Protein AF-A0A0U1WP96-F1 (afdb_monomer_lite)

Radius of gyration: 11.0 Å; chains: 1; bounding box: 24×22×26 Å

Structure (mmCIF, N/CA/C/O backbone):
data_AF-A0A0U1WP96-F1
#
_entry.id   AF-A0A0U1WP96-F1
#
loop_
_atom_site.group_PDB
_atom_site.id
_atom_site.type_symbol
_atom_site.label_atom_id
_atom_site.label_alt_id
_atom_site.label_comp_id
_atom_site.label_asym_id
_atom_site.label_entity_id
_atom_site.label_seq_id
_atom_site.pdbx_PDB_ins_code
_atom_site.Cartn_x
_atom_site.Cartn_y
_atom_site.Cartn_z
_atom_site.occupancy
_atom_site.B_iso_or_equiv
_atom_site.auth_seq_id
_atom_site.auth_comp_id
_atom_site.auth_asym_id
_atom_site.auth_atom_id
_atom_site.pdbx_PDB_model_num
ATOM 1 N N . ALA A 1 1 ? -8.663 -5.350 3.990 1.00 67.12 1 ALA A N 1
ATOM 2 C CA . ALA A 1 1 ? -8.009 -5.692 5.271 1.00 67.12 1 ALA A CA 1
ATOM 3 C C . ALA A 1 1 ? -7.733 -4.417 6.040 1.00 67.12 1 ALA A C 1
ATOM 5 O O . ALA A 1 1 ? -6.609 -3.930 6.037 1.00 67.12 1 ALA A O 1
ATOM 6 N N . LYS A 1 2 ? -8.797 -3.874 6.625 1.00 82.56 2 LYS A N 1
ATOM 7 C CA . LYS A 1 2 ? -8.730 -2.724 7.522 1.00 82.56 2 LYS A CA 1
ATOM 8 C C . LYS A 1 2 ? -8.016 -3.151 8.813 1.00 82.56 2 LYS A C 1
ATOM 10 O O . LYS A 1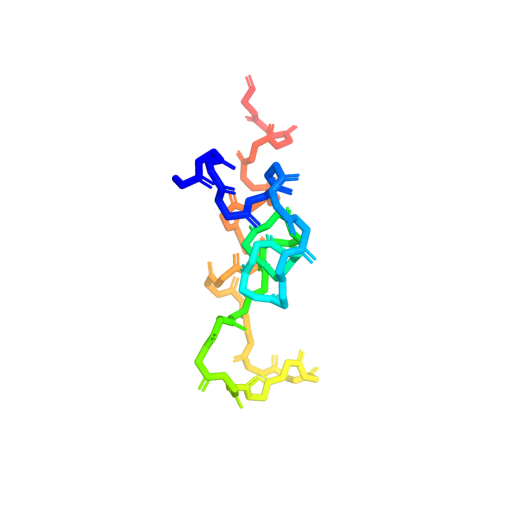 2 ? -6.904 -2.712 9.049 1.00 82.56 2 LYS A O 1
ATOM 15 N N . ARG A 1 3 ? -8.466 -4.277 9.385 1.00 94.19 3 ARG A N 1
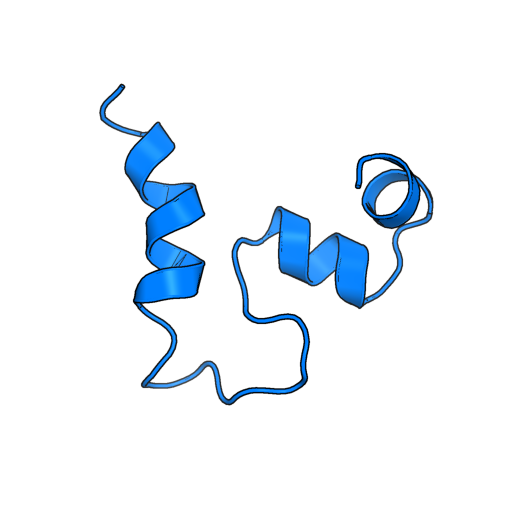ATOM 16 C CA . ARG A 1 3 ? -7.859 -4.979 10.532 1.00 94.19 3 ARG A CA 1
ATOM 17 C C . ARG A 1 3 ? -6.326 -5.068 10.542 1.00 94.19 3 ARG A C 1
ATOM 19 O O . ARG A 1 3 ? -5.707 -4.800 11.554 1.00 94.19 3 ARG A O 1
ATOM 26 N N . LEU A 1 4 ? -5.684 -5.461 9.436 1.00 92.94 4 LEU A N 1
ATOM 27 C CA . LEU A 1 4 ? -4.215 -5.603 9.409 1.00 92.94 4 LEU A CA 1
ATOM 28 C C . LEU A 1 4 ? -3.476 -4.262 9.425 1.00 92.94 4 LEU A C 1
ATOM 30 O O . LEU A 1 4 ? -2.327 -4.218 9.865 1.00 92.94 4 LEU A O 1
ATOM 34 N N . VAL A 1 5 ? -4.103 -3.224 8.870 1.00 91.75 5 VAL A N 1
ATOM 35 C CA . VAL A 1 5 ? -3.603 -1.847 8.884 1.00 91.75 5 VAL A CA 1
ATOM 36 C C . VAL A 1 5 ? -3.807 -1.257 10.276 1.00 91.75 5 VAL A C 1
ATOM 38 O O . VAL A 1 5 ? -2.857 -0.701 10.813 1.00 91.75 5 VAL A O 1
ATOM 41 N N . ASP A 1 6 ? -4.981 -1.481 10.870 1.00 94.50 6 ASP A N 1
ATOM 42 C CA . ASP A 1 6 ? -5.328 -1.023 12.221 1.00 94.50 6 ASP A CA 1
ATOM 43 C C . ASP A 1 6 ? -4.378 -1.631 13.271 1.00 94.50 6 ASP A C 1
ATOM 45 O O . ASP A 1 6 ? -3.836 -0.922 14.109 1.00 94.50 6 ASP A O 1
ATOM 49 N N . LEU A 1 7 ? -4.061 -2.926 13.146 1.00 94.94 7 LEU A N 1
ATOM 50 C CA . LEU A 1 7 ? -3.079 -3.634 13.986 1.00 94.94 7 LEU A CA 1
ATOM 51 C C . LEU A 1 7 ? -1.605 -3.322 13.642 1.00 94.94 7 LEU A C 1
ATOM 53 O O . LEU A 1 7 ? -0.701 -3.924 14.211 1.00 94.94 7 LEU A O 1
ATOM 57 N N . GLN A 1 8 ? -1.335 -2.468 12.650 1.00 93.25 8 GLN A N 1
ATOM 58 C CA . GLN A 1 8 ? 0.013 -2.050 12.226 1.00 93.25 8 GLN A CA 1
ATOM 59 C C . GLN A 1 8 ? 1.023 -3.172 11.894 1.00 93.25 8 GLN A C 1
ATOM 61 O O . GLN A 1 8 ? 2.242 -2.981 11.927 1.00 93.25 8 GLN A O 1
ATOM 66 N N . THR A 1 9 ? 0.538 -4.338 11.478 1.00 95.94 9 THR A N 1
ATOM 67 C CA . THR A 1 9 ? 1.385 -5.474 11.070 1.00 95.94 9 THR A CA 1
ATOM 68 C C . THR A 1 9 ? 2.243 -5.158 9.832 1.00 95.94 9 THR A C 1
ATOM 70 O O . THR A 1 9 ? 1.870 -4.323 9.002 1.00 95.94 9 THR A O 1
ATOM 73 N N . LEU A 1 10 ? 3.347 -5.890 9.610 1.00 94.12 10 LEU A N 1
ATOM 74 C CA . LEU A 1 10 ? 4.189 -5.746 8.404 1.00 94.12 10 LEU A CA 1
ATOM 75 C C . LEU A 1 10 ? 3.374 -5.862 7.099 1.00 94.12 10 LEU A C 1
ATOM 77 O O . LEU A 1 10 ? 3.527 -5.048 6.184 1.00 94.12 10 LEU A O 1
ATOM 81 N N . ARG A 1 11 ? 2.455 -6.837 7.015 1.00 94.56 11 ARG A N 1
ATOM 82 C CA . ARG A 1 11 ? 1.546 -6.986 5.859 1.00 94.56 11 ARG A CA 1
ATOM 83 C C . ARG A 1 11 ? 0.587 -5.804 5.723 1.00 94.56 11 ARG A C 1
ATOM 85 O O . ARG A 1 11 ? 0.293 -5.407 4.595 1.00 94.56 11 ARG A O 1
ATOM 92 N N . GLY A 1 12 ? 0.095 -5.262 6.836 1.00 94.19 12 GLY A N 1
ATOM 93 C CA . GLY A 1 12 ? -0.748 -4.066 6.869 1.00 94.19 12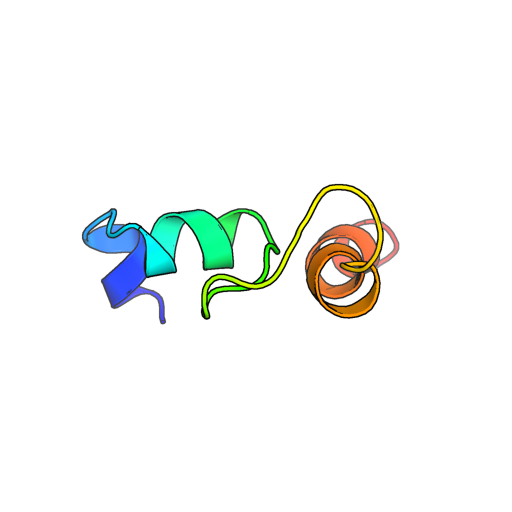 GLY A CA 1
ATOM 94 C C . GLY A 1 12 ? -0.021 -2.839 6.333 1.00 94.19 12 GLY A C 1
ATOM 95 O O . GLY A 1 12 ? -0.493 -2.221 5.377 1.00 94.19 12 GLY A O 1
ATOM 96 N N . LYS A 1 13 ? 1.177 -2.563 6.860 1.00 93.50 13 LYS A N 1
ATOM 97 C CA . LYS A 1 13 ? 2.048 -1.463 6.419 1.00 93.50 13 LYS A CA 1
ATOM 98 C C . LYS A 1 13 ? 2.357 -1.555 4.922 1.00 93.50 13 LYS A C 1
ATOM 100 O O . LYS A 1 13 ? 2.149 -0.589 4.190 1.00 93.50 13 LYS A O 1
ATOM 105 N N . ARG A 1 14 ? 2.740 -2.737 4.422 1.00 94.06 14 ARG A N 1
ATOM 106 C CA . ARG A 1 14 ? 3.004 -2.938 2.983 1.00 94.06 14 ARG A CA 1
ATOM 107 C C . ARG A 1 14 ? 1.765 -2.775 2.110 1.00 94.06 14 ARG A C 1
ATOM 109 O O . ARG A 1 14 ? 1.847 -2.152 1.055 1.00 94.06 14 ARG A O 1
ATOM 116 N N . ARG A 1 15 ? 0.608 -3.275 2.553 1.00 91.56 15 ARG A N 1
ATOM 117 C CA . ARG A 1 15 ? -0.670 -3.077 1.853 1.00 91.56 15 ARG A CA 1
ATOM 118 C C . ARG A 1 15 ? -1.045 -1.595 1.786 1.00 91.56 15 ARG A C 1
ATOM 120 O O . ARG A 1 15 ? -1.460 -1.148 0.719 1.00 91.56 15 ARG A O 1
ATOM 127 N N . ASN A 1 16 ? -0.883 -0.851 2.881 1.00 91.62 16 ASN A N 1
ATOM 128 C CA . ASN A 1 16 ? -1.149 0.586 2.907 1.00 91.62 16 ASN A CA 1
ATOM 129 C C . ASN A 1 16 ? -0.194 1.348 1.974 1.00 91.62 16 ASN A C 1
ATOM 131 O O . ASN A 1 16 ? -0.632 2.213 1.224 1.00 91.62 16 ASN A O 1
ATOM 135 N N . ALA A 1 17 ? 1.082 0.960 1.934 1.00 90.75 17 ALA A N 1
ATOM 136 C CA . ALA A 1 17 ? 2.088 1.544 1.047 1.00 90.75 17 ALA A CA 1
ATOM 137 C C . ALA A 1 17 ? 1.961 1.124 -0.436 1.00 90.75 17 ALA A C 1
ATOM 139 O O . ALA A 1 17 ? 2.714 1.612 -1.272 1.00 90.75 17 ALA A O 1
ATOM 140 N N . GLY A 1 18 ? 1.045 0.213 -0.791 1.00 91.62 18 GLY A N 1
ATOM 141 C CA . GLY A 1 18 ? 0.934 -0.301 -2.164 1.00 91.62 18 GLY A CA 1
ATOM 142 C C . GLY A 1 18 ? 2.127 -1.164 -2.593 1.00 91.62 18 GLY A C 1
ATOM 143 O O . GLY A 1 18 ? 2.445 -1.247 -3.775 1.00 91.62 18 GLY A O 1
ATOM 144 N N . LEU A 1 19 ? 2.804 -1.807 -1.640 1.00 93.94 19 LEU A N 1
ATOM 145 C CA . LEU A 1 19 ? 3.948 -2.680 -1.889 1.00 93.94 19 LEU A CA 1
ATOM 146 C C . LEU A 1 19 ? 3.555 -4.167 -1.836 1.00 93.94 19 LEU A C 1
ATOM 148 O O . LEU A 1 19 ? 2.549 -4.533 -1.218 1.00 93.94 19 LEU A O 1
ATOM 152 N N . PRO A 1 20 ? 4.354 -5.055 -2.452 1.00 94.94 20 PRO A N 1
ATOM 153 C CA . PRO A 1 20 ? 4.101 -6.486 -2.417 1.00 94.94 20 PRO A CA 1
ATOM 154 C C . PRO A 1 20 ? 4.229 -7.061 -0.995 1.00 94.94 20 PRO A C 1
ATOM 156 O O . PRO A 1 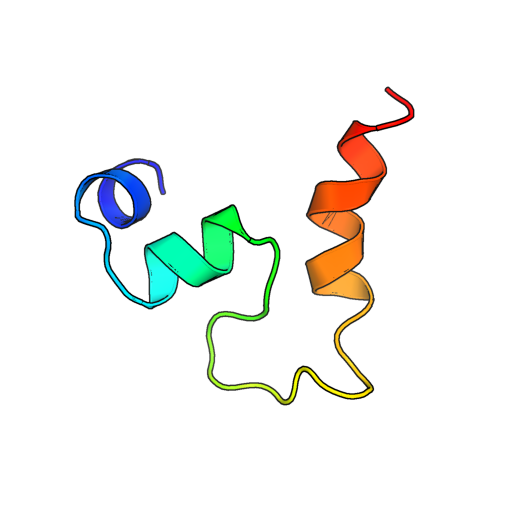20 ? 5.181 -6.775 -0.262 1.00 94.94 20 PRO A O 1
ATOM 159 N N . THR A 1 21 ? 3.262 -7.891 -0.591 1.00 94.31 21 THR A N 1
ATOM 160 C CA . THR A 1 21 ? 3.132 -8.387 0.794 1.00 94.31 21 THR A CA 1
ATOM 161 C C . THR A 1 21 ? 3.778 -9.750 1.052 1.00 94.31 21 THR A C 1
ATOM 163 O O . THR A 1 21 ? 3.797 -10.174 2.201 1.00 94.31 21 THR A O 1
ATOM 166 N N . ARG A 1 22 ? 4.247 -10.461 0.016 1.00 93.88 22 ARG A N 1
ATOM 167 C CA . ARG A 1 22 ? 4.789 -11.836 0.112 1.00 93.88 22 ARG A CA 1
ATOM 168 C C . ARG A 1 22 ? 6.323 -11.887 0.006 1.00 93.88 22 ARG A C 1
ATOM 170 O O . ARG A 1 22 ? 6.867 -12.828 -0.544 1.00 93.88 22 ARG A O 1
ATOM 177 N N . GLY A 1 23 ? 7.014 -10.834 0.448 1.00 92.31 23 GLY A N 1
ATOM 178 C CA . GLY A 1 23 ? 8.486 -10.795 0.421 1.00 92.31 23 GLY A CA 1
ATOM 179 C C . GLY A 1 23 ? 9.112 -10.602 -0.965 1.00 92.31 23 GLY A C 1
ATOM 180 O O . GLY A 1 23 ? 10.310 -10.776 -1.126 1.00 92.31 23 GLY A O 1
ATOM 181 N N . GLN A 1 24 ? 8.329 -10.209 -1.971 1.00 94.94 24 GLN A N 1
ATOM 182 C CA . GLN A 1 24 ? 8.856 -9.973 -3.316 1.00 94.94 24 GLN A CA 1
ATOM 183 C C . GLN A 1 24 ? 9.791 -8.752 -3.341 1.00 94.94 24 GLN A C 1
ATOM 185 O O . GLN A 1 24 ? 9.605 -7.789 -2.586 1.00 94.94 24 GLN A O 1
ATOM 190 N N . ARG A 1 25 ? 10.772 -8.777 -4.248 1.00 93.69 25 ARG A N 1
ATOM 191 C CA . ARG A 1 25 ? 11.738 -7.690 -4.468 1.00 93.69 25 ARG A CA 1
ATOM 192 C C . ARG A 1 25 ? 11.027 -6.402 -4.904 1.00 93.69 25 ARG A C 1
ATOM 194 O O . ARG A 1 25 ? 10.165 -6.424 -5.774 1.00 93.69 25 ARG A O 1
ATOM 201 N N . THR A 1 26 ? 11.415 -5.262 -4.327 1.00 92.25 26 THR A N 1
ATOM 202 C CA . THR A 1 26 ? 10.755 -3.958 -4.565 1.00 92.25 26 THR A CA 1
ATOM 203 C C . THR A 1 26 ? 11.613 -2.913 -5.279 1.00 92.25 26 THR A C 1
ATOM 205 O O . THR A 1 26 ? 11.066 -1.888 -5.701 1.00 92.25 26 THR A O 1
ATOM 208 N N . LYS A 1 27 ? 12.924 -3.168 -5.428 1.00 93.19 27 LYS A N 1
ATOM 209 C CA . LYS A 1 27 ? 13.887 -2.250 -6.063 1.00 93.19 27 LYS A CA 1
ATOM 210 C C . LYS A 1 27 ? 13.598 -2.045 -7.554 1.00 93.19 27 LYS A C 1
ATOM 212 O O . LYS A 1 27 ? 13.604 -0.914 -8.010 1.00 93.19 27 LYS A O 1
ATOM 217 N N . THR A 1 28 ? 13.293 -3.122 -8.277 1.00 90.56 28 THR A N 1
ATOM 218 C CA . THR A 1 28 ? 13.036 -3.097 -9.726 1.00 90.56 28 THR A CA 1
ATOM 219 C C . THR A 1 28 ? 11.585 -3.485 -10.040 1.00 90.56 28 THR A C 1
ATOM 221 O O . THR A 1 28 ? 10.763 -2.630 -10.352 1.00 90.56 28 THR A O 1
ATOM 224 N N . ASN A 1 29 ? 11.206 -4.748 -9.829 1.00 88.06 29 ASN A N 1
ATOM 225 C CA . ASN A 1 29 ? 9.988 -5.322 -10.421 1.00 88.06 29 ASN A CA 1
ATOM 226 C C . ASN A 1 29 ? 8.773 -5.331 -9.473 1.00 88.06 29 ASN A C 1
ATOM 228 O O . ASN A 1 29 ? 8.335 -6.380 -9.006 1.00 88.06 29 ASN A O 1
ATOM 232 N N . ALA A 1 30 ? 8.202 -4.153 -9.194 1.00 92.44 30 ALA A N 1
ATOM 233 C CA . ALA A 1 30 ? 7.007 -4.018 -8.339 1.00 92.44 30 ALA A CA 1
ATOM 234 C C . ALA A 1 30 ? 5.910 -3.098 -8.914 1.00 92.44 30 ALA A C 1
ATOM 236 O O . ALA A 1 30 ? 5.058 -2.600 -8.172 1.00 92.44 30 ALA A O 1
ATOM 237 N N . HIS A 1 31 ? 5.918 -2.871 -10.231 1.00 90.31 31 HIS A N 1
ATOM 238 C CA . HIS A 1 31 ? 5.047 -1.905 -10.912 1.00 90.31 31 HIS A CA 1
ATOM 239 C C . HIS A 1 31 ? 3.557 -2.160 -10.683 1.00 90.31 31 HIS A C 1
ATOM 241 O O . HIS A 1 31 ? 2.839 -1.239 -10.311 1.00 90.31 31 HIS A O 1
ATOM 247 N N . THR A 1 32 ? 3.087 -3.402 -10.809 1.00 90.12 32 THR A N 1
ATOM 248 C CA . THR A 1 32 ? 1.660 -3.734 -10.649 1.00 90.12 32 THR A CA 1
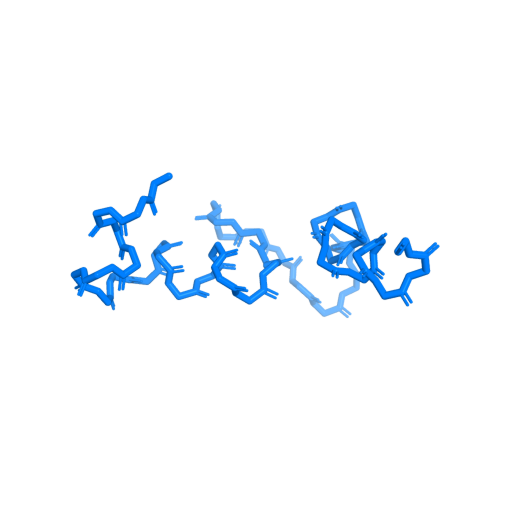ATOM 249 C C . THR A 1 32 ? 1.143 -3.430 -9.243 1.00 90.12 32 THR A C 1
ATOM 251 O O . THR A 1 32 ? 0.055 -2.877 -9.076 1.00 90.12 32 THR A O 1
ATOM 254 N N . ALA A 1 33 ? 1.935 -3.745 -8.212 1.00 90.44 33 ALA A N 1
ATOM 255 C CA . ALA A 1 33 ? 1.576 -3.448 -6.828 1.00 90.44 33 ALA A CA 1
ATOM 256 C C . ALA A 1 33 ? 1.553 -1.932 -6.577 1.00 90.44 33 ALA A C 1
ATOM 258 O O . ALA A 1 33 ? 0.556 -1.419 -6.062 1.00 90.44 33 ALA A O 1
ATOM 259 N N . LYS A 1 34 ? 2.602 -1.222 -7.020 1.00 89.44 34 LYS A N 1
ATOM 260 C CA . LYS A 1 34 ? 2.743 0.236 -6.867 1.00 89.44 34 LYS A CA 1
ATOM 261 C C . LYS A 1 34 ? 1.649 1.002 -7.625 1.00 89.44 34 LYS A C 1
ATOM 263 O O . LYS A 1 34 ? 1.078 1.954 -7.091 1.00 89.44 34 LYS A O 1
ATOM 268 N N . ARG A 1 35 ? 1.279 0.534 -8.824 1.00 87.44 35 ARG A N 1
ATOM 269 C CA . ARG A 1 35 ? 0.253 1.141 -9.687 1.00 87.44 35 ARG A CA 1
ATOM 270 C C . ARG A 1 35 ? -1.122 1.199 -9.024 1.00 87.44 35 ARG A C 1
ATOM 272 O O . ARG A 1 35 ? -1.832 2.178 -9.204 1.00 87.44 35 ARG A O 1
ATOM 279 N N . ARG A 1 36 ? -1.486 0.218 -8.190 1.00 81.06 36 ARG A N 1
ATOM 280 C CA . ARG A 1 36 ? -2.774 0.216 -7.462 1.00 81.06 36 ARG A CA 1
ATOM 281 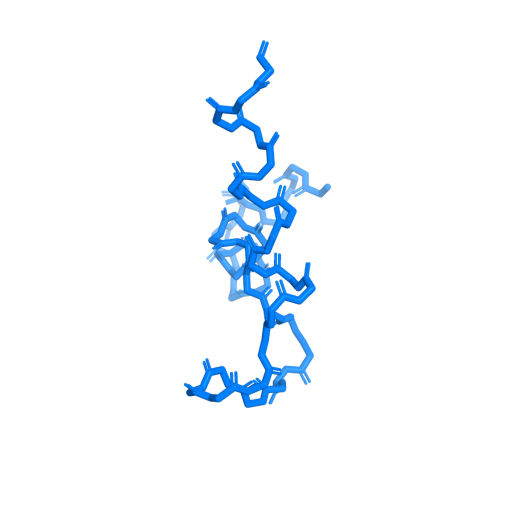C C . ARG A 1 36 ? -2.946 1.389 -6.488 1.00 81.06 36 ARG A C 1
ATOM 283 O O . ARG A 1 36 ? -4.075 1.693 -6.107 1.00 81.06 36 ARG A O 1
ATOM 290 N N . LYS A 1 37 ? -1.852 2.013 -6.036 1.00 76.12 37 LYS A N 1
ATOM 291 C CA . LYS A 1 37 ? -1.886 3.207 -5.174 1.00 76.12 37 LYS A CA 1
ATOM 292 C C . LYS A 1 37 ? -1.818 4.497 -5.991 1.00 76.12 37 LYS A C 1
ATOM 294 O O . LYS A 1 37 ? -2.501 5.448 -5.627 1.00 76.12 37 LYS A O 1
ATOM 299 N N . SER A 1 38 ? -1.041 4.528 -7.078 1.00 66.38 38 SER A N 1
ATOM 300 C CA . SER A 1 38 ? -0.928 5.711 -7.943 1.00 66.38 38 SER A CA 1
ATOM 301 C C . SER A 1 38 ? -2.143 5.921 -8.844 1.00 66.38 38 SER A C 1
ATOM 303 O O . SER A 1 38 ? -2.498 7.063 -9.105 1.00 66.38 38 SER A O 1
ATOM 305 N N . SER A 1 39 ? -2.849 4.861 -9.248 1.00 61.28 39 SER A N 1
ATOM 306 C CA . SER A 1 39 ? -4.068 4.968 -10.063 1.00 61.28 39 SER A CA 1
ATOM 307 C C . SER A 1 39 ? -5.232 5.663 -9.346 1.00 61.28 39 SER A C 1
ATOM 309 O O . SER A 1 39 ? -6.231 5.974 -9.978 1.00 61.28 39 SER A O 1
ATOM 311 N N . LYS A 1 40 ? -5.124 5.901 -8.030 1.00 58.75 40 LYS A N 1
ATOM 312 C CA . LYS A 1 40 ? -6.069 6.727 -7.264 1.00 58.75 40 LYS A CA 1
ATOM 313 C C . LYS A 1 40 ? -5.807 8.235 -7.379 1.00 58.75 40 LYS A C 1
ATOM 315 O O . LYS A 1 40 ? -6.622 8.988 -6.880 1.00 58.75 40 LYS A O 1
ATOM 320 N N . LYS A 1 41 ? -4.681 8.673 -7.962 1.00 55.66 41 LYS A N 1
ATOM 321 C CA . LYS A 1 41 ? -4.352 10.105 -8.125 1.00 55.66 41 LYS A CA 1
ATOM 322 C C . LYS A 1 41 ? -4.985 10.757 -9.363 1.00 55.66 41 LYS A C 1
ATOM 324 O O . LYS A 1 41 ? -4.996 11.973 -9.432 1.00 55.66 41 LYS A O 1
ATOM 329 N N . PHE A 1 42 ? -5.470 9.964 -10.320 1.00 56.56 42 PHE A N 1
ATOM 330 C CA . PHE A 1 42 ? -6.075 10.433 -11.579 1.00 56.56 42 PHE A CA 1
ATOM 331 C C . PHE A 1 42 ? -7.566 10.068 -11.677 1.00 56.56 42 PHE A C 1
ATOM 333 O O . PHE A 1 42 ? -8.100 9.902 -12.770 1.00 56.56 42 PHE A O 1
ATOM 340 N N . LYS A 1 43 ? -8.210 9.863 -10.530 1.00 49.69 43 LYS A N 1
ATOM 341 C CA . LYS A 1 43 ? -9.641 9.613 -10.391 1.00 49.69 43 LYS A CA 1
ATOM 342 C C . LYS A 1 43 ? -10.179 10.622 -9.393 1.00 49.69 43 LYS A C 1
ATOM 344 O O . LYS A 1 43 ? -11.324 11.061 -9.595 1.00 49.69 43 LYS A O 1
#

Organism: Karenia mikimotoi (NCBI:txid225107)

Sequence (43 aa):
AKRLVDLQTLRGKRRNAGLPTRGQRTKTNAHTAKRRKSSKKFK

pLDDT: mean 86.3, std 12.67, range [49.69, 95.94]

InterPro domains:
  IPR010979 Small ribosomal subunit protein uS13-like, H2TH [SSF46946] (2-37)
  IPR027437 Small ribosomal subunit protein uS13, C-terminal [G3DSA:4.10.910.10] (1-43)

Secondary structure (DSSP, 8-state):
-HHHHHTT-HHHHHHHTT--SSS---SSS-HHHHHHHHTTS--

Foldseek 3Di:
DVVCLVVVHQQNVCLVQLFDRPPDDDPPPTCVSNCVVVVVVVD